Protein AF-A0A1Q3DEC2-F1 (afdb_monomer)

Mean predicted aligned error: 9.97 Å

pLDDT: mean 78.03, std 18.54, range [37.03, 96.5]

Organism: Cephalotus follicularis (NCBI:txid3775)

Radius of gyration: 16.26 Å; Cα contacts (8 Å, |Δi|>4): 148; chains: 1; bounding box: 38×36×39 Å

Structure (mmCIF, N/CA/C/O backbone):
data_AF-A0A1Q3DEC2-F1
#
_entry.id   AF-A0A1Q3DEC2-F1
#
loop_
_atom_site.group_PDB
_atom_site.id
_atom_site.type_symbol
_atom_site.label_atom_id
_atom_site.label_alt_id
_atom_site.label_comp_id
_atom_site.label_asym_id
_atom_site.label_entity_id
_atom_site.label_seq_id
_atom_site.pdbx_PDB_ins_code
_atom_site.Cartn_x
_atom_site.Cartn_y
_atom_site.Cartn_z
_atom_site.occupancy
_atom_site.B_iso_or_equiv
_atom_site.auth_seq_id
_atom_site.auth_comp_id
_atom_site.auth_asym_id
_atom_site.auth_atom_id
_atom_site.pdbx_PDB_model_num
ATOM 1 N N . VAL A 1 1 ? -2.788 -12.334 -2.993 1.00 87.75 1 VAL A N 1
ATOM 2 C CA . VAL A 1 1 ? -3.764 -12.082 -1.892 1.00 87.75 1 VAL A CA 1
ATOM 3 C C . VAL A 1 1 ? -4.263 -10.651 -2.013 1.00 87.75 1 VAL A C 1
ATOM 5 O O . VAL A 1 1 ? -3.433 -9.776 -2.206 1.00 87.75 1 VAL A O 1
ATOM 8 N N . ALA A 1 2 ? -5.575 -10.405 -1.956 1.00 93.38 2 ALA A N 1
ATOM 9 C CA . ALA A 1 2 ? -6.109 -9.039 -1.981 1.00 93.38 2 ALA A CA 1
ATOM 10 C C . ALA A 1 2 ? -5.991 -8.383 -0.596 1.00 93.38 2 ALA A C 1
ATOM 12 O O . ALA A 1 2 ? -6.170 -9.059 0.417 1.00 93.38 2 ALA A O 1
ATOM 13 N N . PHE A 1 3 ? -5.721 -7.080 -0.554 1.00 95.56 3 PHE A N 1
ATOM 14 C CA . PHE A 1 3 ? -5.594 -6.306 0.682 1.00 95.56 3 PHE A CA 1
ATOM 15 C C . PHE A 1 3 ? -6.365 -4.979 0.562 1.00 95.56 3 PHE A C 1
ATOM 17 O O . PHE A 1 3 ? -6.337 -4.351 -0.499 1.00 95.56 3 PHE A O 1
ATOM 24 N N . PRO A 1 4 ? -7.099 -4.552 1.606 1.00 95.81 4 PRO A N 1
ATOM 25 C CA . PRO A 1 4 ? -7.940 -3.365 1.527 1.00 95.81 4 PRO A CA 1
ATOM 26 C C . PRO A 1 4 ? -7.172 -2.086 1.892 1.00 95.81 4 PRO A C 1
ATOM 28 O O . PRO A 1 4 ? -6.277 -2.103 2.733 1.00 95.81 4 PRO A O 1
ATOM 31 N N . LEU A 1 5 ? -7.569 -0.941 1.329 1.00 95.94 5 LEU A N 1
ATOM 32 C CA . LEU A 1 5 ? -7.013 0.365 1.722 1.00 95.94 5 LEU A CA 1
ATOM 33 C C . LEU A 1 5 ? -7.410 0.771 3.149 1.00 95.94 5 LEU A C 1
ATOM 35 O O . LEU A 1 5 ? -6.678 1.501 3.808 1.00 95.94 5 LEU A O 1
ATOM 39 N N . SER A 1 6 ? -8.558 0.288 3.629 1.00 96.50 6 SER A N 1
ATOM 40 C CA . SER A 1 6 ? -9.036 0.485 4.996 1.00 96.50 6 SER A CA 1
ATOM 41 C C . SER A 1 6 ? -9.335 -0.871 5.620 1.00 96.50 6 SER A C 1
ATOM 43 O O . SER A 1 6 ? -10.001 -1.704 5.007 1.00 96.50 6 SER A O 1
ATOM 45 N N . LEU A 1 7 ? -8.819 -1.097 6.821 1.00 95.81 7 LEU A N 1
ATOM 46 C CA . LEU A 1 7 ? -8.896 -2.367 7.525 1.00 95.81 7 LEU A CA 1
ATOM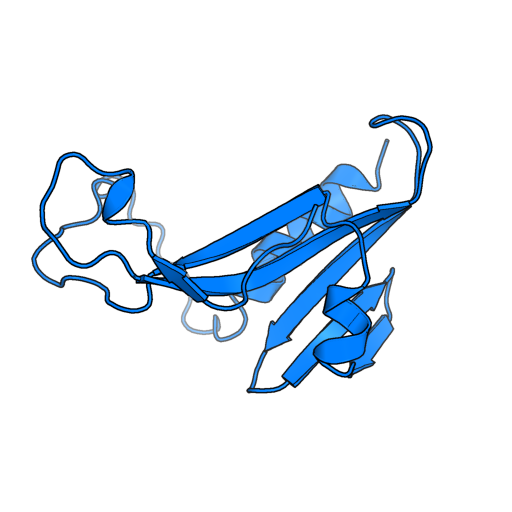 47 C C . LEU A 1 7 ? -9.570 -2.164 8.882 1.00 95.81 7 LEU A C 1
ATOM 49 O O . LEU A 1 7 ? -9.057 -1.430 9.725 1.00 95.81 7 LEU A O 1
ATOM 53 N N . ASP A 1 8 ? -10.702 -2.835 9.090 1.00 94.06 8 ASP A N 1
ATOM 54 C CA . ASP A 1 8 ? -11.342 -2.932 10.401 1.00 94.06 8 ASP A CA 1
ATOM 55 C C . ASP A 1 8 ? -10.763 -4.127 11.168 1.00 94.06 8 ASP A C 1
ATOM 57 O O . ASP A 1 8 ? -10.957 -5.287 10.793 1.00 94.06 8 ASP A O 1
ATOM 61 N N . MET A 1 9 ? -10.032 -3.832 12.244 1.00 93.31 9 MET A N 1
ATOM 62 C CA . MET A 1 9 ? -9.434 -4.841 13.117 1.00 93.31 9 MET A CA 1
ATOM 63 C C . MET A 1 9 ? -10.339 -5.237 14.290 1.00 93.31 9 MET A C 1
ATOM 65 O O . MET A 1 9 ? -10.002 -6.175 15.018 1.00 93.31 9 MET A O 1
ATOM 69 N N . LYS A 1 10 ? -11.485 -4.568 14.486 1.00 91.38 10 LYS A N 1
ATOM 70 C CA . LYS A 1 10 ? -12.410 -4.836 15.597 1.00 91.38 10 LYS A CA 1
ATOM 71 C C . LYS A 1 10 ? -12.843 -6.307 15.685 1.00 91.38 10 LYS A C 1
ATOM 73 O O . LYS A 1 10 ? -12.780 -6.845 16.789 1.00 91.38 10 LYS A O 1
ATOM 78 N N . PRO A 1 11 ? -13.200 -7.010 14.589 1.00 93.62 11 PRO A N 1
ATOM 79 C CA . PRO A 1 11 ? -13.622 -8.413 14.666 1.00 93.62 11 PRO A CA 1
ATOM 80 C C . PRO A 1 11 ? -12.528 -9.375 15.152 1.00 93.62 11 PRO A C 1
ATOM 82 O O . PRO A 1 11 ? -12.833 -10.497 15.548 1.00 93.62 11 PRO A O 1
ATOM 85 N N . TYR A 1 12 ? -11.263 -8.949 15.111 1.00 92.88 12 TYR A N 1
ATOM 86 C CA . TYR A 1 12 ? -10.092 -9.751 15.474 1.00 92.88 12 TYR A CA 1
ATOM 87 C C . TYR A 1 12 ? -9.503 -9.364 16.840 1.00 92.88 12 TYR A C 1
ATOM 89 O O . TYR A 1 12 ? -8.473 -9.904 17.241 1.00 92.88 12 TYR A O 1
ATOM 97 N N . CYS A 1 13 ? -10.131 -8.426 17.555 1.00 88.50 13 CYS A N 1
ATOM 98 C CA . CYS A 1 13 ? -9.683 -7.943 18.856 1.00 88.50 13 CYS A CA 1
ATOM 99 C C . CYS A 1 13 ? -10.647 -8.361 19.969 1.00 88.50 13 CYS A C 1
ATOM 101 O O . CYS A 1 13 ? -11.859 -8.384 19.785 1.00 88.50 13 CYS A O 1
ATOM 103 N N . SER A 1 14 ? -10.113 -8.609 21.166 1.00 89.50 14 SER A N 1
ATOM 104 C CA . SER A 1 14 ? -10.940 -8.879 22.351 1.00 89.50 14 SER A CA 1
ATOM 105 C C . SER A 1 14 ? -11.641 -7.629 22.901 1.00 89.50 14 SER A C 1
ATOM 107 O O . SER A 1 14 ? -12.641 -7.759 23.601 1.00 89.50 14 SER A O 1
ATOM 109 N N . SER A 1 15 ? -11.118 -6.424 22.626 1.00 82.31 15 SER A N 1
ATOM 110 C CA . SER A 1 15 ? -11.762 -5.167 23.028 1.00 82.31 15 SER A CA 1
ATOM 111 C C . SER A 1 15 ? -12.802 -4.730 21.997 1.00 82.31 15 SER A C 1
ATOM 113 O O . SER A 1 15 ? -12.620 -4.912 20.796 1.00 82.31 15 SER A O 1
ATOM 115 N N . SER A 1 16 ? -13.891 -4.125 22.471 1.00 78.19 16 SER A N 1
ATOM 116 C CA . SER A 1 16 ? -15.001 -3.645 21.635 1.00 78.19 16 SER A CA 1
ATOM 117 C C . SER A 1 16 ? -14.747 -2.286 20.974 1.00 78.19 16 SER A C 1
ATOM 119 O O . SER A 1 16 ? -15.645 -1.747 20.324 1.00 78.19 16 SER A O 1
ATOM 121 N N . GLU A 1 17 ? -13.560 -1.721 21.177 1.00 83.50 17 GLU A N 1
ATOM 122 C CA . GLU A 1 17 ? -13.156 -0.417 20.660 1.00 83.50 17 GLU A CA 1
ATOM 123 C C . GLU A 1 17 ? -13.036 -0.422 19.139 1.00 83.50 17 GLU A C 1
ATOM 125 O O . GLU A 1 17 ? -12.691 -1.427 18.511 1.00 83.50 17 GLU A O 1
ATOM 130 N N . GLU A 1 18 ? -13.298 0.737 18.546 1.00 84.00 18 GLU A N 1
ATOM 131 C CA . GLU A 1 18 ? -13.090 0.954 17.123 1.00 84.00 18 GLU A CA 1
ATOM 132 C C . GLU A 1 18 ? -11.592 0.961 16.808 1.00 84.00 18 GLU A C 1
ATOM 134 O O . GLU A 1 18 ? -10.790 1.686 17.408 1.00 84.00 18 GLU A O 1
ATOM 139 N N . LYS A 1 19 ? -11.213 0.103 15.862 1.00 88.06 19 LYS A N 1
ATOM 140 C CA . LYS A 1 19 ? -9.830 -0.140 15.458 1.00 88.06 19 LYS A CA 1
ATOM 141 C C . LYS A 1 19 ? -9.746 -0.128 13.943 1.00 88.06 19 LYS A C 1
ATOM 143 O O . LYS A 1 19 ? -9.533 -1.155 13.302 1.00 88.06 19 LYS A O 1
ATOM 148 N N . GLU A 1 20 ? -9.945 1.060 13.388 1.00 93.25 20 GLU A N 1
ATOM 149 C CA . GLU A 1 20 ? -9.789 1.307 11.962 1.00 93.25 20 GLU A CA 1
ATOM 150 C C . GLU A 1 20 ? -8.342 1.650 11.629 1.00 93.25 20 GLU A C 1
ATOM 152 O O . GLU A 1 20 ? -7.718 2.516 12.251 1.00 93.25 20 GLU A O 1
ATOM 157 N N . TYR A 1 21 ? -7.831 0.990 10.601 1.00 94.75 21 TYR A N 1
ATOM 158 C CA . TYR A 1 21 ? -6.510 1.224 10.058 1.00 94.75 21 TYR A CA 1
ATOM 159 C C . TYR A 1 21 ? -6.600 1.610 8.587 1.00 94.75 21 TYR A C 1
ATOM 161 O O . TYR A 1 21 ? -7.500 1.177 7.863 1.00 94.75 21 TYR A O 1
ATOM 169 N N . GLU A 1 22 ? -5.641 2.402 8.131 1.00 94.75 22 GLU A N 1
ATOM 170 C CA . GLU A 1 22 ? -5.463 2.733 6.723 1.00 94.75 22 GLU A CA 1
ATOM 171 C C . GLU A 1 22 ? -4.095 2.276 6.227 1.00 94.75 22 GLU A C 1
ATOM 173 O O . GLU A 1 22 ? -3.086 2.394 6.931 1.00 94.75 22 GLU A O 1
ATOM 178 N N . LEU A 1 23 ? -4.082 1.713 5.021 1.00 95.19 23 LEU A N 1
ATOM 179 C CA . LEU A 1 23 ? -2.861 1.332 4.334 1.00 95.19 23 LEU A CA 1
ATOM 180 C C . LEU A 1 23 ? -2.135 2.608 3.914 1.00 95.19 23 LEU A C 1
ATOM 182 O O . LEU A 1 23 ? -2.697 3.424 3.187 1.00 95.19 23 LEU A O 1
ATOM 186 N N . TYR A 1 24 ? -0.880 2.750 4.326 1.00 93.81 24 TYR A N 1
ATOM 187 C CA . TYR A 1 24 ? -0.037 3.870 3.900 1.00 93.81 24 TYR A CA 1
ATOM 188 C C . TYR A 1 24 ? 1.237 3.416 3.185 1.00 93.81 24 TYR A C 1
ATOM 190 O O . TYR A 1 24 ? 1.964 4.240 2.638 1.00 93.81 24 TYR A O 1
ATOM 198 N N . GLY A 1 25 ? 1.508 2.112 3.144 1.00 93.31 25 GLY A N 1
ATOM 199 C CA . GLY A 1 25 ? 2.590 1.583 2.332 1.00 93.31 25 GLY A CA 1
ATOM 200 C C . GLY A 1 25 ? 2.597 0.067 2.249 1.00 93.31 25 GLY A C 1
ATOM 201 O O . GLY A 1 25 ? 1.997 -0.615 3.078 1.00 93.31 25 GLY A O 1
ATOM 202 N N . PHE A 1 26 ? 3.298 -0.473 1.260 1.00 93.88 26 PHE A N 1
ATOM 203 C CA . PHE A 1 26 ? 3.586 -1.901 1.176 1.00 93.88 26 PHE A CA 1
ATOM 204 C C . PHE A 1 26 ? 4.859 -2.180 0.382 1.00 93.88 26 PHE A C 1
ATOM 206 O O . PHE A 1 26 ? 5.239 -1.406 -0.495 1.00 93.88 26 PHE A O 1
ATOM 213 N N . VAL A 1 27 ? 5.511 -3.300 0.688 1.00 92.75 27 VAL A N 1
ATOM 214 C CA . VAL A 1 27 ? 6.668 -3.822 -0.050 1.00 92.75 27 VAL A CA 1
ATOM 215 C C . VAL A 1 27 ? 6.202 -4.920 -0.990 1.00 92.75 27 VAL A C 1
ATOM 217 O O . VAL A 1 27 ? 5.408 -5.776 -0.602 1.00 92.75 27 VAL A O 1
ATOM 220 N N . VAL A 1 28 ? 6.742 -4.930 -2.200 1.00 93.00 28 VAL A N 1
ATOM 221 C CA . VAL A 1 28 ? 6.659 -6.040 -3.144 1.00 93.00 28 VAL A CA 1
ATOM 222 C C . VAL A 1 28 ? 8.021 -6.711 -3.225 1.00 93.00 28 VAL A C 1
ATOM 224 O O . VAL A 1 28 ? 9.049 -6.039 -3.307 1.00 93.00 28 VAL A O 1
ATOM 227 N N . HIS A 1 29 ? 8.015 -8.040 -3.227 1.00 92.25 29 HIS A N 1
ATOM 228 C CA . HIS A 1 29 ? 9.179 -8.860 -3.535 1.00 92.25 29 HIS A CA 1
ATOM 229 C C . HIS A 1 29 ? 9.003 -9.462 -4.928 1.00 92.25 29 HIS A C 1
ATOM 231 O O . HIS A 1 29 ? 8.053 -10.196 -5.181 1.00 92.25 29 HIS A O 1
ATOM 237 N N . ALA A 1 30 ? 9.904 -9.124 -5.844 1.00 90.50 30 ALA A N 1
ATOM 238 C CA . ALA A 1 30 ? 9.985 -9.714 -7.172 1.00 90.50 30 ALA A CA 1
ATOM 239 C C . ALA A 1 30 ? 11.152 -10.707 -7.205 1.00 90.50 30 ALA A C 1
ATOM 241 O O . ALA A 1 30 ? 12.285 -10.358 -7.542 1.00 90.50 30 ALA A O 1
ATOM 242 N N . GLY A 1 31 ? 10.880 -11.950 -6.824 1.00 89.00 31 GLY A N 1
ATOM 243 C CA . GLY A 1 31 ? 11.851 -13.036 -6.836 1.00 89.00 31 GLY A CA 1
ATOM 244 C C . GLY A 1 31 ? 11.213 -14.358 -6.435 1.00 89.00 31 GLY A C 1
ATOM 245 O O . GLY A 1 31 ? 10.087 -14.395 -5.954 1.00 89.00 31 GLY A O 1
ATOM 246 N N . GLU A 1 32 ? 11.940 -15.450 -6.649 1.00 87.44 32 GLU A N 1
ATOM 247 C CA . GLU A 1 32 ? 11.475 -16.794 -6.287 1.00 87.44 32 GLU A CA 1
ATOM 248 C C . GLU A 1 32 ? 11.782 -17.135 -4.820 1.00 87.44 32 GLU A C 1
ATOM 250 O O . GLU A 1 32 ? 11.011 -17.832 -4.164 1.00 87.44 32 GLU A O 1
ATOM 255 N N . TYR A 1 33 ? 12.885 -16.608 -4.278 1.00 86.19 33 TYR A N 1
ATOM 256 C CA . TYR A 1 33 ? 13.355 -16.929 -2.931 1.00 86.19 33 TYR A CA 1
ATOM 257 C C . TYR A 1 33 ? 13.354 -15.692 -2.040 1.00 86.19 33 TYR A C 1
ATOM 259 O O . TYR A 1 33 ? 13.779 -14.619 -2.453 1.00 86.19 33 TYR A O 1
ATOM 267 N N . ALA A 1 34 ? 12.978 -15.841 -0.772 1.00 77.25 34 ALA A N 1
ATOM 268 C CA . ALA A 1 34 ? 13.023 -14.727 0.179 1.00 77.25 34 ALA A CA 1
ATOM 269 C C . ALA A 1 34 ? 14.439 -14.125 0.326 1.00 77.25 34 ALA A C 1
ATOM 271 O O . ALA A 1 34 ? 14.582 -12.925 0.556 1.00 77.25 34 ALA A O 1
ATOM 272 N N . SER A 1 35 ? 15.478 -14.952 0.148 1.00 79.12 35 SER A N 1
ATOM 273 C CA . SER A 1 35 ? 16.890 -14.558 0.195 1.00 79.12 35 SER A CA 1
ATOM 274 C C . SER A 1 35 ? 17.428 -13.957 -1.106 1.00 79.12 35 SER A C 1
ATOM 276 O O . SER A 1 35 ? 18.585 -13.561 -1.138 1.00 79.12 35 SER A O 1
ATOM 278 N N . SER A 1 36 ? 16.653 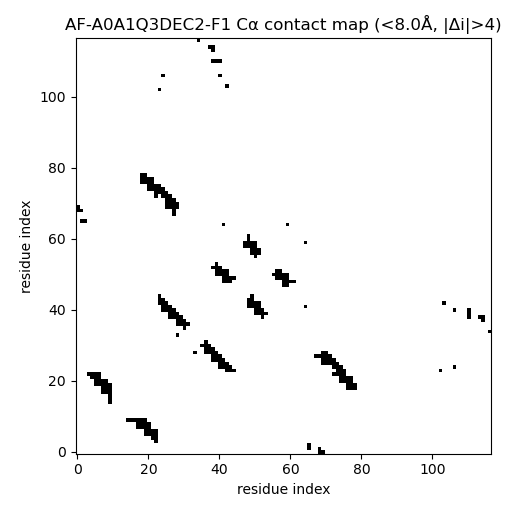-13.947 -2.195 1.00 80.44 36 SER A N 1
ATOM 279 C CA . SER A 1 36 ? 17.108 -13.399 -3.474 1.00 80.44 36 SER A CA 1
ATOM 280 C C . SER A 1 36 ? 15.943 -12.876 -4.303 1.00 80.44 36 SER A C 1
ATOM 282 O O . SER A 1 36 ? 15.007 -13.602 -4.639 1.00 80.44 36 SER A O 1
ATOM 284 N N . GLY A 1 37 ? 16.021 -11.622 -4.705 1.00 86.06 37 GLY A N 1
ATOM 285 C CA . GLY A 1 37 ? 15.015 -10.988 -5.536 1.00 86.06 37 GLY A CA 1
ATOM 286 C C . GLY A 1 37 ? 15.113 -9.486 -5.403 1.00 86.06 37 GLY A C 1
ATOM 287 O O . GLY A 1 37 ? 16.021 -8.964 -4.760 1.00 86.06 37 GLY A O 1
ATOM 288 N N . HIS A 1 38 ? 14.168 -8.794 -6.020 1.00 87.06 38 HIS A N 1
ATOM 289 C CA . HIS A 1 38 ? 14.134 -7.344 -6.014 1.00 87.06 38 HIS A CA 1
ATOM 290 C C . HIS A 1 38 ? 13.000 -6.837 -5.133 1.00 87.06 38 HIS A C 1
ATOM 292 O O . HIS A 1 38 ? 11.834 -7.134 -5.392 1.00 87.06 38 HIS A O 1
ATOM 298 N N . TYR A 1 39 ? 13.338 -6.063 -4.107 1.00 88.56 39 TYR A N 1
ATOM 299 C CA . TYR A 1 39 ? 12.355 -5.422 -3.244 1.00 88.56 39 TYR A CA 1
ATOM 300 C C . TYR A 1 39 ? 12.122 -3.980 -3.689 1.00 88.56 39 TYR A C 1
ATOM 302 O O . TYR A 1 39 ? 13.058 -3.225 -3.949 1.00 88.56 39 TYR A O 1
ATOM 310 N N . TYR A 1 40 ? 10.857 -3.589 -3.763 1.00 89.75 40 TYR A N 1
ATOM 311 C CA . TYR A 1 40 ? 10.442 -2.214 -4.023 1.00 89.75 40 TYR A CA 1
ATOM 312 C C . TYR A 1 40 ? 9.169 -1.913 -3.238 1.00 89.75 40 TYR A C 1
ATOM 314 O O . TYR A 1 40 ? 8.499 -2.835 -2.774 1.00 89.75 40 TYR A O 1
ATOM 322 N N . ALA A 1 41 ? 8.832 -0.639 -3.054 1.00 92.06 41 ALA A N 1
ATOM 323 C CA . ALA A 1 41 ? 7.689 -0.260 -2.229 1.00 92.06 41 ALA A CA 1
ATOM 324 C C . ALA A 1 41 ? 6.714 0.664 -2.949 1.00 92.06 41 ALA A C 1
ATOM 326 O O . ALA A 1 41 ? 7.056 1.337 -3.919 1.00 92.06 41 ALA A O 1
ATOM 327 N N . TYR A 1 42 ? 5.502 0.706 -2.417 1.00 92.94 42 TYR A N 1
ATOM 328 C CA . TYR A 1 42 ? 4.504 1.725 -2.689 1.00 92.94 42 TYR A CA 1
ATOM 329 C C . TYR A 1 42 ? 4.208 2.460 -1.391 1.00 92.94 42 TYR A C 1
ATOM 331 O O . TYR A 1 42 ? 4.038 1.809 -0.360 1.00 92.94 42 TYR A O 1
ATOM 339 N N . ILE A 1 43 ? 4.162 3.789 -1.421 1.00 92.06 43 ILE A N 1
ATOM 340 C CA . ILE A 1 43 ? 3.943 4.622 -0.233 1.00 92.06 43 ILE A CA 1
ATOM 341 C C . ILE A 1 43 ? 2.927 5.710 -0.556 1.00 92.06 43 ILE A C 1
ATOM 343 O O . ILE A 1 43 ? 2.967 6.301 -1.634 1.00 92.06 43 ILE A O 1
ATOM 347 N N . PHE A 1 44 ? 2.021 5.959 0.381 1.00 90.69 44 PHE A N 1
ATOM 348 C CA . PHE A 1 44 ? 1.078 7.062 0.335 1.00 90.69 44 PHE A CA 1
ATOM 349 C C . PHE A 1 44 ? 1.662 8.265 1.068 1.00 90.69 44 PHE A C 1
ATOM 351 O O . PHE A 1 44 ? 1.863 8.216 2.281 1.00 90.69 44 PHE A O 1
ATOM 358 N N . GLU A 1 45 ? 1.908 9.342 0.332 1.00 85.62 45 GLU A N 1
ATOM 359 C CA . GLU A 1 45 ? 2.469 10.583 0.857 1.00 85.62 45 GLU A CA 1
ATOM 360 C C . GLU A 1 45 ? 1.763 11.779 0.217 1.00 85.62 45 GLU A C 1
ATOM 362 O O . GLU A 1 45 ? 1.464 11.760 -0.976 1.00 85.62 45 GLU A O 1
ATOM 367 N N . ALA A 1 46 ? 1.464 12.819 1.000 1.00 85.38 46 ALA A N 1
ATOM 368 C CA . ALA A 1 46 ? 0.805 14.036 0.510 1.00 85.38 46 ALA A CA 1
ATOM 369 C C . ALA A 1 46 ? -0.402 13.779 -0.435 1.00 85.38 46 ALA A C 1
ATOM 371 O O . ALA A 1 46 ? -0.557 14.422 -1.473 1.00 85.38 46 ALA A O 1
ATOM 372 N N . SER A 1 47 ? -1.278 12.834 -0.072 1.00 87.06 47 SER A N 1
ATOM 373 C CA . SER A 1 47 ? -2.468 12.423 -0.848 1.00 87.06 47 SER A CA 1
ATOM 374 C C . SER A 1 47 ? -2.200 11.703 -2.176 1.00 87.06 47 SER A C 1
ATOM 376 O O . SER A 1 47 ? -3.128 11.501 -2.959 1.00 87.06 47 SER A O 1
ATOM 378 N N . THR A 1 48 ? -0.960 11.292 -2.436 1.00 89.81 48 THR A N 1
ATOM 379 C CA . THR A 1 48 ? -0.554 10.622 -3.675 1.00 89.81 48 THR A CA 1
ATOM 380 C C . THR A 1 48 ? 0.180 9.321 -3.360 1.00 89.81 48 THR A C 1
ATOM 382 O O . THR A 1 48 ? 0.949 9.238 -2.405 1.00 89.81 48 THR A O 1
ATOM 385 N N . TRP A 1 49 ? -0.063 8.283 -4.160 1.00 93.31 49 TRP A N 1
ATOM 386 C CA . TRP A 1 49 ? 0.711 7.048 -4.088 1.00 93.31 49 TRP A CA 1
ATOM 387 C C . TRP A 1 49 ? 1.953 7.157 -4.957 1.00 93.31 49 TRP A C 1
ATOM 389 O O . TRP A 1 49 ? 1.887 7.616 -6.096 1.00 93.31 49 TRP A O 1
ATOM 399 N N . PHE A 1 50 ? 3.072 6.679 -4.433 1.00 91.56 50 PHE A N 1
ATOM 400 C CA . PHE A 1 50 ? 4.349 6.663 -5.124 1.00 91.56 50 PHE A CA 1
ATOM 401 C C . PHE A 1 50 ? 4.946 5.272 -5.108 1.00 91.56 50 PHE A C 1
ATOM 403 O O . PHE A 1 50 ? 4.916 4.583 -4.090 1.00 91.56 50 PHE A O 1
ATOM 410 N N . LYS A 1 51 ? 5.531 4.881 -6.234 1.00 92.44 51 LYS A N 1
ATOM 411 C CA . LYS A 1 51 ? 6.376 3.705 -6.361 1.00 92.44 51 LYS A CA 1
ATOM 412 C C . LYS A 1 51 ? 7.820 4.097 -6.075 1.00 92.44 51 LYS A C 1
ATOM 414 O O . LYS A 1 51 ? 8.404 4.918 -6.779 1.00 92.44 51 LYS A O 1
ATOM 419 N N . LEU A 1 52 ? 8.396 3.458 -5.067 1.00 88.69 52 LEU A N 1
ATOM 420 C CA . LEU A 1 52 ? 9.795 3.564 -4.690 1.00 88.69 52 LEU A CA 1
ATOM 421 C C . LEU A 1 52 ? 10.528 2.353 -5.229 1.00 88.69 52 LEU A C 1
ATOM 423 O O . LEU A 1 52 ? 10.447 1.256 -4.675 1.00 88.69 52 LEU A O 1
ATOM 427 N N . ASN A 1 53 ? 11.246 2.563 -6.323 1.00 87.19 53 ASN A N 1
ATOM 428 C CA . ASN A 1 53 ? 12.050 1.529 -6.943 1.00 87.19 53 ASN A CA 1
ATOM 429 C C . ASN A 1 53 ? 13.477 2.047 -7.127 1.00 87.19 53 ASN A C 1
ATOM 431 O O . ASN A 1 53 ? 13.728 2.924 -7.957 1.00 87.19 53 ASN A O 1
ATOM 435 N N . ASN A 1 54 ? 14.415 1.499 -6.354 1.00 81.88 54 ASN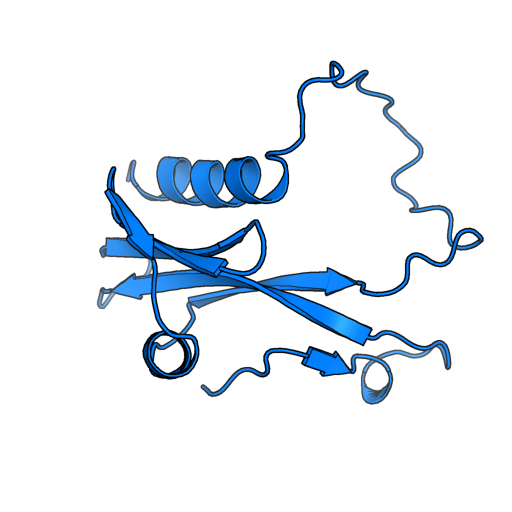 A N 1
ATOM 436 C CA . ASN A 1 54 ? 15.795 1.975 -6.277 1.00 81.88 54 ASN A CA 1
ATOM 437 C C . ASN A 1 54 ? 15.872 3.455 -5.855 1.00 81.88 54 ASN A C 1
ATOM 439 O O . ASN A 1 54 ? 15.669 3.771 -4.688 1.00 81.88 54 ASN A O 1
ATOM 443 N N . LYS A 1 55 ? 16.178 4.359 -6.795 1.00 72.50 55 LYS A N 1
ATOM 444 C CA . LYS A 1 55 ? 16.306 5.810 -6.563 1.00 72.50 55 LYS A CA 1
ATOM 445 C C . LYS A 1 55 ? 15.157 6.623 -7.166 1.00 72.50 55 LYS A C 1
ATOM 447 O O . LYS A 1 55 ? 15.184 7.847 -7.082 1.00 72.50 55 LYS A O 1
ATOM 452 N N . ASN A 1 56 ? 14.187 5.961 -7.792 1.00 74.00 56 ASN A N 1
ATOM 453 C CA . ASN A 1 56 ? 13.081 6.626 -8.468 1.00 74.00 56 ASN A CA 1
ATOM 454 C C . ASN A 1 56 ? 11.866 6.709 -7.545 1.00 74.00 56 ASN A C 1
ATOM 456 O O . ASN A 1 56 ? 11.592 5.777 -6.783 1.00 74.00 56 ASN A O 1
ATOM 460 N N . PHE A 1 57 ? 11.153 7.826 -7.652 1.00 82.38 57 PHE A N 1
ATOM 461 C CA . PHE A 1 57 ? 9.936 8.125 -6.913 1.00 82.38 57 PHE A CA 1
ATOM 462 C C . PHE A 1 57 ? 8.861 8.519 -7.922 1.00 82.38 57 PHE A C 1
ATOM 464 O O . PHE A 1 57 ? 8.755 9.681 -8.312 1.00 82.38 57 PHE A O 1
ATOM 471 N N . ASP A 1 58 ? 8.118 7.524 -8.399 1.00 87.06 58 ASP A N 1
ATOM 472 C CA . ASP A 1 58 ? 7.180 7.701 -9.506 1.00 87.06 58 ASP A CA 1
ATOM 473 C C . ASP A 1 58 ? 5.741 7.699 -8.973 1.00 87.06 58 ASP A C 1
ATOM 475 O O . ASP A 1 58 ? 5.362 6.743 -8.289 1.00 87.06 58 ASP A O 1
ATOM 479 N N . PRO A 1 59 ? 4.918 8.729 -9.245 1.00 91.38 59 PRO A N 1
ATOM 480 C CA . PRO A 1 59 ? 3.514 8.713 -8.852 1.00 91.38 59 PRO A CA 1
ATOM 481 C C . PRO A 1 59 ? 2.780 7.581 -9.574 1.00 91.38 59 PRO A C 1
ATOM 483 O O . PRO A 1 59 ? 3.058 7.286 -10.737 1.00 91.38 59 PRO A O 1
ATOM 486 N N . VAL A 1 60 ? 1.829 6.953 -8.890 1.00 93.69 60 VAL A N 1
ATOM 487 C CA . VAL A 1 60 ? 1.103 5.794 -9.415 1.00 93.69 60 VAL A CA 1
ATOM 488 C C . VAL A 1 60 ? -0.373 5.843 -9.054 1.00 93.69 60 VAL A C 1
ATOM 490 O O . VAL A 1 60 ? -0.768 6.366 -8.011 1.00 93.69 60 VAL A O 1
ATOM 493 N N . ASP A 1 61 ? -1.196 5.281 -9.934 1.00 94.25 61 ASP A N 1
ATOM 494 C CA . ASP A 1 61 ? -2.619 5.131 -9.682 1.00 94.25 61 ASP A CA 1
ATOM 495 C C . ASP A 1 61 ? -2.893 4.010 -8.668 1.00 94.25 61 ASP A C 1
ATOM 497 O O . ASP A 1 61 ? -2.297 2.928 -8.699 1.00 94.25 61 ASP A O 1
ATOM 501 N N . VAL A 1 62 ? -3.856 4.254 -7.781 1.00 93.00 62 VAL A N 1
ATOM 502 C CA . VAL A 1 62 ? -4.245 3.302 -6.737 1.00 93.00 62 VAL A CA 1
ATOM 503 C C . VAL A 1 62 ? -4.717 1.960 -7.315 1.00 93.00 62 VAL A C 1
ATOM 505 O O . VAL A 1 62 ? -4.408 0.905 -6.766 1.00 93.00 62 VAL A O 1
ATOM 508 N N . GLN A 1 63 ? -5.426 1.962 -8.447 1.00 93.81 63 GLN A N 1
ATOM 509 C CA . GLN A 1 63 ? -5.915 0.735 -9.079 1.00 93.81 63 GLN A CA 1
ATOM 510 C C . GLN A 1 63 ? -4.785 -0.053 -9.736 1.00 93.81 63 GLN A C 1
ATOM 512 O O . GLN A 1 63 ? -4.894 -1.268 -9.894 1.00 93.81 63 GLN A O 1
ATOM 517 N N . GLU A 1 64 ? -3.705 0.612 -10.142 1.00 90.81 64 GLU A N 1
ATOM 518 C CA . GLU A 1 64 ? -2.518 -0.059 -10.661 1.00 90.81 64 GLU A CA 1
ATOM 519 C C . GLU A 1 64 ? -1.752 -0.754 -9.537 1.00 90.81 64 GLU A C 1
ATOM 521 O O . GLU A 1 64 ? -1.462 -1.947 -9.645 1.00 90.81 64 GLU A O 1
ATOM 526 N N . MET A 1 65 ? -1.487 -0.053 -8.431 1.00 92.44 65 MET A N 1
ATOM 527 C CA . MET A 1 65 ? -0.705 -0.630 -7.337 1.00 92.44 65 MET A CA 1
ATOM 528 C C . MET A 1 65 ? -1.402 -1.832 -6.675 1.00 92.44 65 MET A C 1
ATOM 530 O O . MET A 1 65 ? -0.735 -2.796 -6.307 1.00 92.44 65 MET A O 1
ATOM 534 N N . LEU A 1 66 ? -2.739 -1.827 -6.581 1.00 93.25 66 LEU A N 1
ATOM 535 C CA . LEU A 1 66 ? -3.522 -2.905 -5.960 1.00 93.25 66 LEU A CA 1
ATOM 536 C C . LEU A 1 66 ? -3.509 -4.219 -6.763 1.00 93.25 66 LEU A C 1
ATOM 538 O O . LEU A 1 66 ? -3.988 -5.240 -6.273 1.00 93.25 66 LEU A O 1
ATOM 542 N N . LYS A 1 67 ? -2.957 -4.217 -7.984 1.00 93.00 67 LYS A N 1
ATOM 543 C CA . LYS A 1 67 ? -2.749 -5.434 -8.787 1.00 93.00 67 LYS A CA 1
ATOM 544 C C . LYS A 1 67 ? -1.508 -6.220 -8.361 1.00 93.00 67 LYS A C 1
ATOM 546 O O . LYS A 1 67 ? -1.350 -7.359 -8.793 1.00 93.00 67 LYS A O 1
ATOM 551 N N . HIS A 1 68 ? -0.619 -5.624 -7.567 1.00 93.00 68 HIS A N 1
ATOM 552 C CA . HIS A 1 68 ? 0.604 -6.280 -7.120 1.00 93.00 68 HIS A CA 1
ATOM 553 C C . HIS A 1 68 ? 0.365 -7.204 -5.927 1.00 93.00 68 HIS A C 1
ATOM 555 O O . HIS A 1 68 ? -0.501 -6.971 -5.086 1.00 93.00 68 HIS A O 1
ATOM 561 N N . GLU A 1 69 ? 1.191 -8.243 -5.824 1.00 92.62 69 GLU A N 1
ATOM 562 C CA . GLU A 1 69 ? 1.228 -9.104 -4.648 1.00 92.62 69 GLU A CA 1
ATOM 563 C C . GLU A 1 69 ? 2.103 -8.460 -3.571 1.00 92.62 69 GLU A C 1
ATOM 565 O O . GLU A 1 69 ? 3.327 -8.397 -3.688 1.00 92.62 69 GLU A O 1
ATOM 570 N N . ALA A 1 70 ? 1.462 -7.930 -2.530 1.00 93.69 70 ALA A N 1
ATOM 571 C CA . ALA A 1 70 ? 2.167 -7.351 -1.397 1.00 93.69 70 ALA A CA 1
ATOM 572 C C . ALA A 1 70 ? 2.850 -8.445 -0.562 1.00 93.69 70 ALA A C 1
ATOM 574 O O . ALA A 1 70 ? 2.231 -9.448 -0.206 1.00 93.69 70 ALA A O 1
ATOM 575 N N . TYR A 1 71 ? 4.114 -8.209 -0.219 1.00 92.12 71 TYR A N 1
ATOM 576 C CA . TYR A 1 71 ? 4.903 -9.045 0.681 1.00 92.12 71 TYR A CA 1
ATOM 577 C C . TYR A 1 71 ? 4.781 -8.569 2.135 1.00 92.12 71 TYR A C 1
ATOM 579 O O . TYR A 1 71 ? 4.516 -9.363 3.033 1.00 92.12 71 TYR A O 1
ATOM 587 N N . ILE A 1 72 ? 4.910 -7.258 2.368 1.00 92.25 72 ILE A N 1
ATOM 588 C CA . ILE A 1 72 ? 4.752 -6.623 3.688 1.00 92.25 72 ILE A CA 1
ATOM 589 C C . ILE A 1 72 ? 3.785 -5.452 3.543 1.00 92.25 72 ILE A C 1
ATOM 591 O O . ILE A 1 72 ? 3.946 -4.644 2.633 1.00 92.25 72 ILE A O 1
ATOM 595 N N . LEU A 1 73 ? 2.803 -5.346 4.438 1.00 94.69 73 LEU A N 1
ATOM 596 C CA . LEU A 1 73 ? 1.797 -4.282 4.454 1.00 94.69 73 LEU A CA 1
ATOM 597 C C . LEU A 1 73 ? 2.010 -3.382 5.675 1.00 94.69 73 LEU A C 1
ATOM 599 O O . LEU A 1 73 ? 2.151 -3.880 6.792 1.00 94.69 73 LEU A O 1
ATOM 603 N N . PHE A 1 74 ? 1.973 -2.068 5.471 1.00 93.81 74 PHE A N 1
ATOM 604 C CA . PHE A 1 74 ? 2.050 -1.076 6.536 1.00 93.81 74 PHE A CA 1
ATOM 605 C C . PHE A 1 74 ? 0.710 -0.363 6.690 1.00 93.81 74 PHE A C 1
ATOM 607 O O . PHE A 1 74 ? 0.259 0.379 5.811 1.00 93.81 74 PHE A O 1
ATOM 614 N N . TYR A 1 75 ? 0.092 -0.588 7.845 1.00 94.00 75 TYR A N 1
ATOM 615 C CA . TYR A 1 75 ? -1.166 0.019 8.251 1.00 94.00 75 TYR A CA 1
ATOM 616 C C . TYR A 1 75 ? -0.936 0.951 9.438 1.00 94.00 75 TYR A C 1
ATOM 618 O O . TYR A 1 75 ? -0.215 0.598 10.371 1.00 94.00 75 TYR A O 1
ATOM 626 N N . ARG A 1 76 ? -1.579 2.120 9.435 1.00 90.19 76 ARG A N 1
ATOM 627 C CA . ARG A 1 76 ? -1.593 3.044 10.579 1.00 90.19 76 ARG A CA 1
ATOM 628 C C . ARG A 1 76 ? -3.011 3.205 11.108 1.00 90.19 76 ARG A C 1
ATOM 630 O O . ARG A 1 76 ? -3.962 3.189 10.329 1.00 90.19 76 ARG A O 1
ATOM 637 N N . ARG A 1 77 ? -3.157 3.327 12.428 1.00 90.75 77 ARG A N 1
ATOM 638 C CA . ARG A 1 77 ? -4.462 3.513 13.079 1.00 90.75 77 ARG A CA 1
ATOM 639 C C . ARG A 1 77 ? -5.000 4.897 12.700 1.00 90.75 77 ARG A C 1
ATOM 641 O O . ARG A 1 77 ? -4.268 5.877 12.812 1.00 90.75 77 ARG A O 1
ATOM 648 N N . ARG A 1 78 ? -6.255 4.982 12.250 1.00 86.31 78 ARG A N 1
ATOM 649 C CA . ARG A 1 78 ? -6.892 6.255 11.861 1.00 86.31 78 ARG A CA 1
ATOM 650 C C . ARG A 1 78 ? -7.189 7.130 13.080 1.00 86.31 78 ARG A C 1
ATOM 652 O O . ARG A 1 78 ? -7.048 8.346 13.021 1.00 86.31 78 ARG A O 1
ATOM 659 N N . THR A 1 79 ? -7.593 6.505 14.181 1.00 79.56 79 THR A N 1
ATOM 660 C CA . THR A 1 79 ? -7.900 7.170 15.449 1.00 79.56 79 THR A CA 1
ATOM 661 C C . THR A 1 79 ? -6.841 6.816 16.484 1.00 79.56 79 THR A C 1
ATOM 663 O O . THR A 1 79 ? -6.657 5.653 16.833 1.00 79.56 79 THR A O 1
ATOM 666 N N . ILE A 1 80 ? -6.123 7.818 16.985 1.00 67.88 80 ILE A N 1
ATOM 667 C CA . ILE A 1 80 ? -5.311 7.657 18.191 1.00 67.88 80 ILE A CA 1
ATOM 668 C C . ILE A 1 80 ? -6.260 7.940 19.348 1.00 67.88 80 ILE A C 1
ATOM 670 O O . ILE A 1 80 ? -6.714 9.073 19.504 1.00 67.88 80 ILE A O 1
ATOM 674 N N . ASP A 1 81 ? -6.618 6.914 20.117 1.00 62.97 81 ASP A N 1
ATOM 675 C CA . ASP A 1 81 ? -7.305 7.159 21.378 1.00 62.97 81 ASP A CA 1
ATOM 676 C C . ASP A 1 81 ? -6.301 7.842 22.314 1.00 62.97 81 ASP A C 1
ATOM 678 O O . ASP A 1 81 ? -5.294 7.255 22.697 1.00 62.97 81 ASP A O 1
ATOM 682 N N . MET A 1 82 ? -6.541 9.116 22.629 1.00 59.66 82 MET A N 1
ATOM 683 C CA . MET A 1 82 ? -5.663 9.911 23.490 1.00 59.66 82 MET A CA 1
ATOM 684 C C . MET A 1 82 ? -5.603 9.378 24.934 1.00 59.66 82 MET A C 1
ATOM 686 O O . MET A 1 82 ? -4.721 9.789 25.684 1.00 59.66 82 MET A O 1
ATOM 690 N N . ASN A 1 83 ? -6.511 8.475 25.328 1.00 57.59 83 ASN A N 1
ATOM 691 C CA . ASN A 1 83 ? -6.473 7.785 26.621 1.00 57.59 83 ASN A CA 1
ATOM 692 C C . ASN A 1 83 ? -5.682 6.469 26.584 1.00 57.59 83 ASN A C 1
ATOM 694 O O . ASN A 1 83 ? -5.323 5.937 27.636 1.00 57.59 83 ASN A O 1
ATOM 698 N N . ASP A 1 84 ? -5.405 5.948 25.392 1.00 59.50 84 ASP A N 1
ATOM 699 C CA . ASP A 1 84 ? -4.621 4.741 25.170 1.00 59.50 84 ASP A CA 1
ATOM 700 C C . ASP A 1 84 ? -3.150 5.170 25.149 1.00 59.50 84 ASP A C 1
ATOM 702 O O . ASP A 1 84 ? -2.563 5.415 24.096 1.00 59.50 84 ASP A O 1
ATOM 706 N N . ASN A 1 85 ? -2.570 5.381 26.340 1.00 47.81 85 ASN A N 1
ATOM 707 C CA . ASN A 1 85 ? -1.142 5.662 26.468 1.00 47.81 85 ASN A CA 1
ATOM 708 C C . ASN A 1 85 ? -0.394 4.534 25.746 1.00 47.81 85 ASN A C 1
ATOM 710 O O . ASN A 1 85 ? -0.441 3.395 26.228 1.00 47.81 85 ASN A O 1
ATOM 714 N N . PRO A 1 86 ? 0.299 4.799 24.620 1.00 51.16 86 PRO A N 1
ATOM 715 C CA . PRO A 1 86 ? 1.085 3.764 23.987 1.00 51.16 86 PRO A CA 1
ATOM 716 C C . PRO A 1 86 ? 2.080 3.280 25.037 1.00 51.16 86 P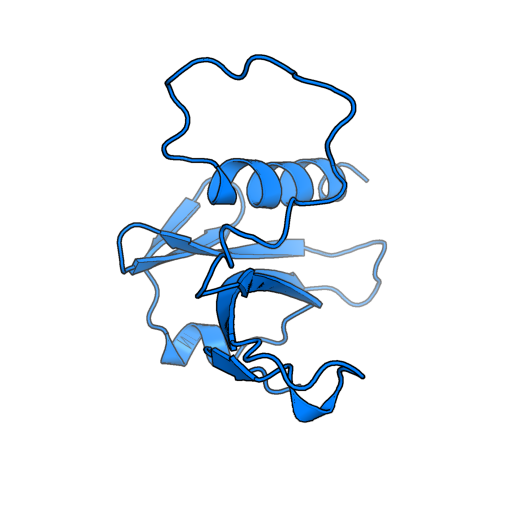RO A C 1
ATOM 718 O O . PRO A 1 86 ? 2.840 4.069 25.599 1.00 51.16 86 PRO A O 1
ATOM 721 N N . SER A 1 87 ? 2.095 1.977 25.310 1.00 43.06 87 SER A N 1
ATOM 722 C CA . SER A 1 87 ? 2.975 1.346 26.304 1.00 43.06 87 SER A CA 1
ATOM 723 C C . SER A 1 87 ? 4.475 1.446 25.957 1.00 43.06 87 SER A C 1
ATOM 725 O O . SER A 1 87 ? 5.301 0.759 26.549 1.00 43.06 87 SER A O 1
ATOM 727 N N . TYR A 1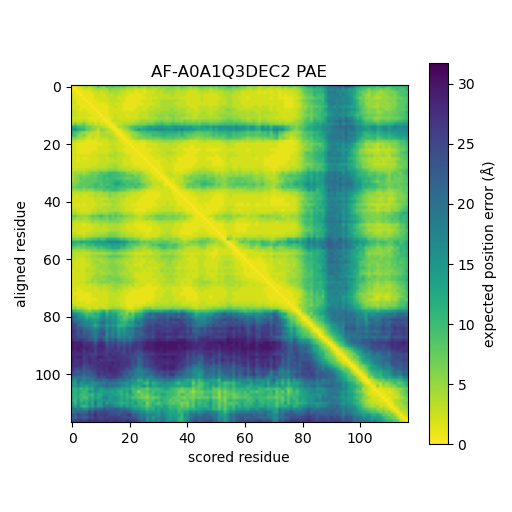 88 ? 4.835 2.310 25.006 1.00 49.94 88 TYR A N 1
ATOM 728 C CA . TYR A 1 88 ? 6.185 2.748 24.665 1.00 49.94 88 TYR A CA 1
ATOM 729 C C . TYR A 1 88 ? 6.717 3.847 25.601 1.00 49.94 88 TYR A C 1
ATOM 731 O O . TYR A 1 88 ? 7.759 4.440 25.326 1.00 49.94 88 TYR A O 1
ATOM 739 N N . SER A 1 89 ? 6.058 4.124 26.730 1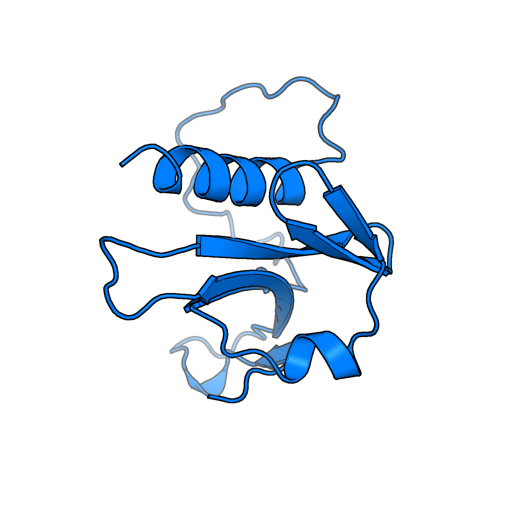.00 38.72 89 SER A N 1
ATOM 740 C CA . SER A 1 89 ? 6.614 4.974 27.784 1.00 38.72 89 SER A CA 1
ATOM 741 C C . SER A 1 89 ? 7.761 4.255 28.510 1.00 38.72 89 SER A C 1
ATOM 743 O O . SER A 1 89 ? 7.567 3.736 29.606 1.00 38.72 89 SER A O 1
ATOM 745 N N . ASN A 1 90 ? 8.928 4.164 27.864 1.00 42.47 90 ASN A N 1
ATOM 746 C CA . ASN A 1 90 ? 10.263 4.126 28.473 1.00 42.47 90 ASN A CA 1
ATOM 747 C C . ASN A 1 90 ? 11.355 4.174 27.390 1.00 42.47 90 ASN A C 1
ATOM 749 O O . ASN A 1 90 ? 12.094 3.214 27.196 1.00 42.47 90 ASN A O 1
ATOM 753 N N . SER A 1 91 ? 11.449 5.287 26.662 1.00 39.81 91 SER A N 1
ATOM 754 C CA . SER A 1 91 ? 12.708 5.967 26.295 1.00 39.81 91 SER A CA 1
ATOM 755 C C . SER A 1 91 ? 12.351 7.177 25.434 1.00 39.81 91 SER A C 1
ATOM 757 O O . SER A 1 91 ? 12.114 7.060 24.237 1.00 39.81 91 SER A O 1
ATOM 759 N N . ALA A 1 92 ? 12.273 8.349 26.064 1.00 39.56 92 ALA A N 1
ATOM 760 C CA . ALA A 1 92 ? 12.241 9.609 25.339 1.00 39.56 92 ALA A CA 1
ATOM 761 C C . ALA A 1 92 ? 13.573 9.753 24.588 1.00 39.56 92 ALA A C 1
ATOM 763 O O . ALA A 1 92 ? 14.594 10.104 25.175 1.00 39.56 92 ALA A O 1
ATOM 764 N N . VAL A 1 93 ? 13.572 9.411 23.303 1.00 43.38 93 VAL A N 1
ATOM 765 C CA . VAL A 1 93 ? 14.556 9.929 22.359 1.00 43.38 93 VAL A CA 1
ATOM 766 C C . VAL A 1 93 ? 13.957 11.237 21.864 1.00 43.38 93 VAL A C 1
ATOM 768 O O . VAL A 1 93 ? 12.898 11.230 21.242 1.00 43.38 93 VAL A O 1
ATOM 771 N N . GLU A 1 94 ? 14.575 12.363 22.212 1.00 41.19 94 GLU A N 1
ATOM 772 C CA . GLU A 1 94 ? 14.237 13.657 21.620 1.00 41.19 94 GLU A CA 1
ATOM 773 C C . GLU A 1 94 ? 14.549 13.581 20.118 1.00 41.19 94 GLU A C 1
ATOM 775 O O . GLU A 1 94 ? 15.714 13.550 19.719 1.00 41.19 94 GLU A O 1
ATOM 780 N N . ILE A 1 95 ? 13.511 13.474 19.287 1.00 43.50 95 ILE A N 1
ATOM 781 C CA . ILE A 1 95 ? 13.639 13.512 17.827 1.00 43.50 95 ILE A CA 1
ATOM 782 C C . ILE A 1 95 ? 13.536 14.990 17.406 1.00 43.50 95 ILE A C 1
ATOM 784 O O . ILE A 1 95 ? 12.538 15.629 17.746 1.00 43.50 95 ILE A O 1
ATOM 788 N N . PRO A 1 96 ? 14.545 15.566 16.721 1.00 37.03 96 PRO A N 1
ATOM 789 C CA . PRO A 1 96 ? 14.520 16.964 16.287 1.00 37.03 96 PRO A CA 1
ATOM 790 C C . PRO A 1 96 ? 13.338 17.274 15.356 1.00 37.03 96 PRO A C 1
ATOM 792 O O . PRO A 1 96 ? 12.942 16.432 14.553 1.00 37.03 96 PRO A O 1
ATOM 795 N N . GLU A 1 97 ? 12.816 18.503 15.441 1.00 43.22 97 GLU A N 1
ATOM 796 C CA . GLU A 1 97 ? 11.613 19.013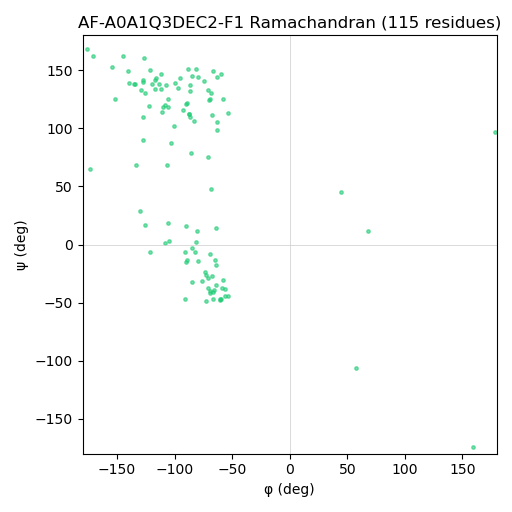 14.752 1.00 43.22 97 GLU A CA 1
ATOM 797 C C . GLU A 1 97 ? 11.729 19.165 13.214 1.00 43.22 97 GLU A C 1
ATOM 799 O O . GLU A 1 97 ? 11.339 20.182 12.645 1.00 43.22 97 GLU A O 1
ATOM 804 N N . GLU A 1 98 ? 12.225 18.152 12.504 1.00 43.88 98 GLU A N 1
ATOM 805 C CA . GLU A 1 98 ? 12.265 18.139 11.031 1.00 43.88 98 GLU A CA 1
ATOM 806 C C . GLU A 1 98 ? 11.695 16.846 10.422 1.00 43.88 98 GLU A C 1
ATOM 808 O O . GLU A 1 98 ? 12.061 16.416 9.331 1.00 43.88 98 GLU A O 1
ATOM 813 N N . GLU A 1 99 ? 10.749 16.213 11.118 1.00 44.78 99 GLU A N 1
ATOM 814 C CA . GLU A 1 99 ? 10.170 14.929 10.724 1.00 44.78 99 GLU A CA 1
ATOM 815 C C . GLU A 1 99 ? 8.735 15.072 10.182 1.00 44.78 99 GLU A C 1
ATOM 817 O O . GLU A 1 99 ? 7.758 14.595 10.748 1.00 44.78 99 GLU A O 1
ATOM 822 N N . HIS A 1 100 ? 8.595 15.701 9.012 1.00 45.97 100 HIS A N 1
ATOM 823 C CA . HIS A 1 100 ? 7.397 15.525 8.171 1.00 45.97 100 HIS A CA 1
ATOM 824 C C . HIS A 1 100 ? 7.550 14.356 7.171 1.00 45.97 100 HIS A C 1
ATOM 826 O O . HIS A 1 100 ? 6.800 14.260 6.210 1.00 45.97 100 HIS A O 1
ATOM 832 N N . LEU A 1 101 ? 8.531 13.461 7.388 1.00 47.56 101 LEU A N 1
ATOM 833 C CA . LEU A 1 101 ? 8.909 12.353 6.485 1.00 47.56 101 LEU A CA 1
ATOM 834 C C . LEU A 1 101 ? 8.917 10.967 7.168 1.00 47.56 101 LEU A C 1
ATOM 836 O O . LEU A 1 101 ? 9.477 10.001 6.646 1.00 47.56 101 LEU A O 1
ATOM 840 N N . ILE A 1 102 ? 8.284 10.849 8.335 1.00 56.50 102 ILE A N 1
ATOM 841 C CA . ILE A 1 102 ? 8.365 9.682 9.233 1.00 56.50 102 ILE A CA 1
ATOM 842 C C . ILE A 1 102 ? 7.969 8.329 8.581 1.00 56.50 102 ILE A C 1
ATOM 844 O O . ILE A 1 102 ? 8.652 7.333 8.830 1.00 56.50 102 ILE A O 1
ATOM 848 N N . PRO A 1 103 ? 6.947 8.218 7.701 1.00 57.84 103 PRO A N 1
ATOM 849 C CA . PRO A 1 103 ? 6.634 6.934 7.063 1.00 57.84 103 PRO A CA 1
ATOM 850 C C . PRO A 1 103 ? 7.617 6.558 5.942 1.00 57.84 103 PRO A C 1
ATOM 852 O O . PRO A 1 103 ? 7.900 5.372 5.749 1.00 57.84 103 PRO A O 1
ATOM 855 N N . LEU A 1 104 ? 8.176 7.549 5.237 1.00 61.84 104 LEU A N 1
ATOM 856 C CA . LEU A 1 104 ? 9.175 7.332 4.189 1.00 61.84 104 LEU A CA 1
ATOM 857 C C . LEU A 1 104 ? 10.477 6.778 4.776 1.00 61.84 104 LEU A C 1
ATOM 859 O O . LEU A 1 104 ? 11.047 5.856 4.201 1.00 61.84 104 LEU A O 1
ATOM 863 N N . GLY A 1 105 ? 10.913 7.282 5.936 1.00 66.94 105 GLY A N 1
ATOM 864 C CA . GLY A 1 105 ? 12.155 6.858 6.589 1.00 66.94 105 GLY A CA 1
ATOM 865 C C . GLY A 1 105 ? 12.183 5.371 6.952 1.00 66.94 105 GLY A C 1
ATOM 866 O O . GLY A 1 105 ? 13.140 4.680 6.614 1.00 66.94 105 GLY A O 1
ATOM 867 N N . ILE A 1 106 ? 11.119 4.850 7.575 1.00 68.88 106 ILE A N 1
ATOM 868 C CA . ILE A 1 106 ? 11.044 3.434 7.983 1.00 68.88 106 ILE A CA 1
ATOM 869 C C . ILE A 1 106 ? 11.010 2.510 6.763 1.00 68.88 106 ILE A C 1
ATOM 871 O O . ILE A 1 106 ? 11.748 1.527 6.708 1.00 68.88 106 ILE A O 1
ATOM 875 N N . ILE A 1 107 ? 10.170 2.818 5.772 1.00 70.12 107 ILE A N 1
ATOM 876 C CA . ILE A 1 107 ? 10.019 1.955 4.594 1.00 70.12 107 ILE A CA 1
ATOM 877 C C . ILE A 1 107 ? 11.294 2.000 3.743 1.00 70.12 107 ILE A C 1
ATOM 879 O O . ILE A 1 107 ? 11.764 0.957 3.292 1.00 70.12 107 ILE A O 1
ATOM 883 N N . LEU A 1 108 ? 11.907 3.176 3.585 1.00 68.19 108 LEU A N 1
ATOM 884 C CA . LEU A 1 108 ? 13.181 3.320 2.886 1.00 68.19 108 LEU A CA 1
ATOM 885 C C . LEU A 1 108 ? 14.328 2.625 3.634 1.00 68.19 108 LEU A C 1
ATOM 887 O O . LEU A 1 108 ? 15.151 1.976 2.993 1.00 68.19 108 LEU A O 1
ATOM 891 N N . TYR A 1 109 ? 14.364 2.697 4.970 1.00 68.88 109 TYR A N 1
ATOM 892 C CA . TYR A 1 109 ? 15.344 1.974 5.784 1.00 68.88 109 TYR A CA 1
ATOM 893 C C . TYR A 1 109 ? 15.225 0.463 5.582 1.00 68.88 109 TYR A C 1
ATOM 895 O O . TYR A 1 109 ? 16.227 -0.191 5.307 1.00 68.88 109 TYR A O 1
ATOM 903 N N . LEU A 1 110 ? 14.005 -0.084 5.630 1.00 66.69 110 LEU A N 1
ATOM 904 C CA . LEU A 1 110 ? 13.776 -1.502 5.355 1.00 66.69 110 LEU A CA 1
ATOM 905 C C . LEU A 1 110 ? 14.244 -1.862 3.940 1.00 66.69 110 LEU A C 1
ATOM 907 O O . LEU A 1 110 ? 15.000 -2.816 3.782 1.00 66.69 110 LEU A O 1
ATOM 911 N N . LEU A 1 111 ? 13.892 -1.075 2.919 1.00 69.56 111 LEU A N 1
ATOM 912 C CA . LEU A 1 111 ? 14.376 -1.327 1.560 1.00 69.56 111 LEU A CA 1
ATOM 913 C C . LEU A 1 111 ? 15.910 -1.362 1.493 1.00 69.56 111 LEU A C 1
ATOM 915 O O . LEU A 1 111 ? 16.456 -2.280 0.898 1.00 69.56 111 LEU A O 1
ATOM 919 N N . ILE A 1 112 ? 16.616 -0.432 2.143 1.00 65.69 112 ILE A N 1
ATOM 920 C CA . ILE A 1 112 ? 18.088 -0.388 2.135 1.00 65.69 112 ILE A CA 1
ATOM 921 C C . ILE A 1 112 ? 18.700 -1.564 2.914 1.00 65.69 112 ILE A C 1
ATOM 923 O O . ILE A 1 112 ? 19.669 -2.164 2.452 1.00 65.69 112 ILE A O 1
ATOM 927 N N . SER A 1 113 ? 18.144 -1.917 4.076 1.00 64.56 113 SER A N 1
ATOM 928 C CA . SER A 1 113 ? 18.659 -3.001 4.922 1.00 64.56 113 SER A CA 1
ATOM 929 C C . SER A 1 113 ? 18.427 -4.395 4.334 1.00 64.56 113 SER A C 1
ATOM 931 O O . SER A 1 113 ? 19.237 -5.285 4.578 1.00 64.56 113 SER A O 1
ATOM 933 N N . PHE A 1 114 ? 17.367 -4.589 3.540 1.00 57.59 114 PHE A N 1
ATOM 934 C CA . PHE A 1 114 ? 17.097 -5.849 2.837 1.00 57.59 114 PHE A CA 1
ATOM 935 C C . PHE A 1 114 ? 17.753 -5.931 1.441 1.00 57.59 114 PHE A C 1
ATOM 937 O O . PHE A 1 114 ? 17.843 -7.028 0.898 1.00 57.59 114 PHE A O 1
ATOM 944 N N . LEU A 1 115 ? 18.253 -4.819 0.873 1.00 53.62 115 LEU A N 1
ATOM 945 C CA . LEU A 1 115 ? 18.963 -4.791 -0.422 1.00 53.62 115 LEU A CA 1
ATOM 946 C C . LEU A 1 115 ? 20.473 -5.113 -0.349 1.00 53.62 115 LEU A C 1
ATOM 948 O O . LEU A 1 115 ? 21.129 -5.125 -1.389 1.00 53.62 115 LEU A O 1
ATOM 952 N N . LEU A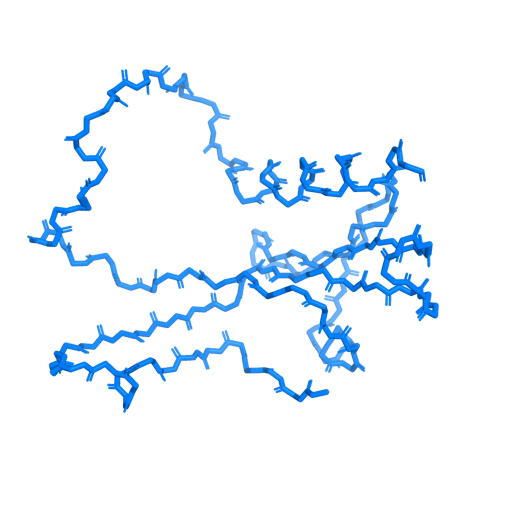 1 116 ? 21.046 -5.330 0.842 1.00 45.19 116 LEU A N 1
ATOM 953 C CA . LEU A 1 116 ? 22.496 -5.526 1.040 1.00 45.19 116 LEU A CA 1
ATOM 954 C C . LEU A 1 116 ? 22.929 -6.979 1.326 1.00 45.19 116 LEU A C 1
ATOM 956 O O . LEU A 1 116 ? 24.042 -7.187 1.810 1.00 45.19 116 LEU A O 1
ATOM 960 N N . ILE A 1 117 ? 22.093 -7.976 1.015 1.00 43.53 117 ILE A N 1
ATOM 961 C CA . ILE A 1 117 ? 22.492 -9.398 1.025 1.00 43.53 117 ILE A CA 1
ATOM 962 C C . ILE A 1 117 ? 22.712 -9.881 -0.407 1.00 43.53 117 ILE A C 1
ATOM 964 O O . ILE A 1 117 ? 21.825 -9.623 -1.250 1.00 43.53 117 ILE A O 1
#

Secondary structure (DSSP, 8-state):
----SEEE-GGGSSS-S--EEEEEEEEEEEEEETTEEEEEEEEEETTEEEEEETTEEEEE-HHHHTTS--SEEEEEES---TTS--TT-S------S--S-HHHHHHHHHHHHHTT-

Nearest PDB structures (foldseek):
  5k16-assembly3_B  TM=8.383E-01  e=2.366E-04  Homo sapiens
  5k16-assembly3_A  TM=8.619E-01  e=5.597E-04  Homo sapiens
  3ihp-assembly2_B  TM=8.680E-01  e=1.114E-03  Homo sapiens
  5k1a-assembly1_A  TM=7.790E-01  e=1.180E-03  Homo sapiens
  3ihp-assembly1_A  TM=7.879E-01  e=1.180E-03  Homo sapiens

Sequence (117 aa):
VAFPLSLDMKPYCSSSEEKEYELYGFVVHAGEYASSGHYYAYIFEASTWFKLNNKNFDPVDVQEMLKHEAYILFYRRRTIDMNDNPSYSNSAVEIPEEEHLIPLGIILYLLISFLLI

Solvent-accessible surface area (backbone atoms only — not comparable to full-atom values): 7468 Å² total; per-residue (Å²): 116,90,82,67,63,61,43,77,47,36,92,80,44,96,56,91,56,91,41,48,27,33,55,43,33,34,32,33,65,58,54,93,46,98,86,45,64,48,72,33,36,38,38,58,53,98,96,38,38,28,37,41,51,92,90,45,80,42,80,50,56,71,78,62,61,71,71,52,59,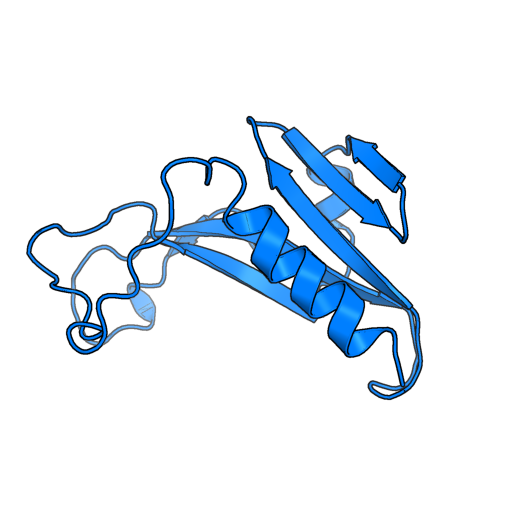67,72,45,81,41,69,45,67,75,69,80,58,88,84,60,71,67,90,71,82,84,69,92,72,88,74,73,99,79,70,93,49,64,71,58,52,58,55,50,47,50,52,56,69,68,66,75,114

InterPro domains:
  IPR001394 Peptidase C19, ubiquitin carboxyl-terminal hydrolase [PF00443] (1-75)
  IPR018200 Ubiquitin specific protease, conserved site [PS00973] (21-39)
  IPR028889 Ubiquitin specific protease UPS, catalytic domain [PS50235] (1-78)
  IPR038765 Papain-like cysteine peptidase superfamily [SSF54001] (1-83)
  IPR050164 Ubiquitin carboxyl-terminal hydrolases [PTHR24006] (1-79)

Foldseek 3Di:
DFDDQKDFCCVVDPDNDTWIKGWFKFKAFADDDLLDGAIWMWGQDPNFIWTGHPPDTHTDDPVVVRVGDTPGTDIDTPDDPPVPPPPPPDDPDPDDPPPPPVVVVVVVVVNVVSVPD